Protein AF-A0A388NSZ5-F1 (afdb_monomer)

Mean predicted aligned error: 11.9 Å

Sequence (96 aa):
MPLGEYFRILRRRGWIIVLLAILTAASALVFSTVQNPVYRATVNVLVQPARTDFGLAQSAKLLLDSYVAFLDTDNSAAAIIQDLQLDMLPEACALM

Secondary structure (DSSP, 8-state):
--THHHHHHHHHHHHHHHHHHHHHHHHHHHHHHHS--------------SS--HHHHHHHHHHHHHHHHHHTSHHHHHHHHHHHT-SS-HHHHHT-

Foldseek 3Di:
DDPVVVVVVCVVCVVVVVVVVVVVVVVVVVVVVPDDDDDDDDDDDDDDDPDPDPVVVVVVVVVVVVVVVVCLDLVVQVVVCVVVVPPDHSVVVNVD

Structure (mmCIF, N/CA/C/O backbone):
data_AF-A0A388NSZ5-F1
#
_entry.id   AF-A0A388NSZ5-F1
#
loop_
_atom_site.group_PDB
_atom_site.id
_atom_site.type_symbol
_atom_site.label_atom_id
_atom_site.label_alt_id
_atom_site.label_comp_id
_atom_site.label_asym_id
_atom_site.label_entity_id
_atom_site.label_seq_id
_atom_site.pdbx_PDB_ins_code
_atom_site.Cartn_x
_atom_site.Cartn_y
_atom_site.Cartn_z
_atom_site.occupancy
_atom_site.B_iso_or_equiv
_atom_site.auth_seq_id
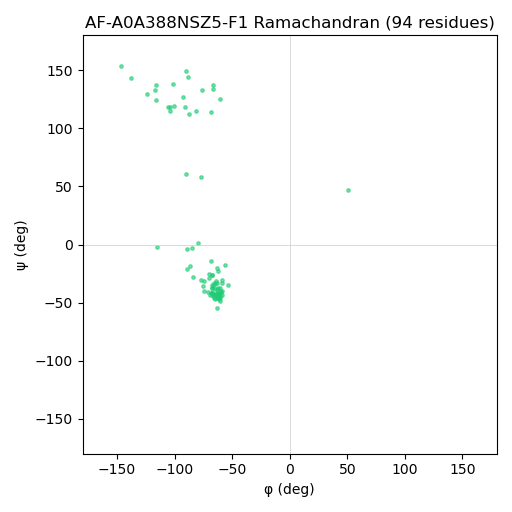_atom_site.auth_comp_id
_atom_site.auth_asym_id
_atom_site.auth_atom_id
_atom_site.pdbx_PDB_model_num
ATOM 1 N N . MET A 1 1 ? -5.870 6.491 56.617 1.00 56.03 1 MET A N 1
ATOM 2 C CA . MET A 1 1 ? -6.977 6.753 55.669 1.00 56.03 1 MET A CA 1
ATOM 3 C C . MET A 1 1 ? -7.425 5.411 55.103 1.00 56.03 1 MET A C 1
ATOM 5 O O . MET A 1 1 ? -6.602 4.754 54.475 1.00 56.03 1 MET A O 1
ATOM 9 N N . PRO A 1 2 ? -8.634 4.918 55.418 1.00 62.62 2 PRO A N 1
ATOM 10 C CA . PRO A 1 2 ? -9.001 3.539 55.127 1.00 62.62 2 PRO A CA 1
ATOM 11 C C . PRO A 1 2 ? -9.429 3.396 53.659 1.00 62.62 2 PRO A C 1
ATOM 13 O O . PRO A 1 2 ? -10.456 3.921 53.238 1.00 62.62 2 PRO A O 1
ATOM 16 N N . LEU A 1 3 ? -8.656 2.635 52.880 1.00 62.69 3 LEU A N 1
ATOM 17 C CA . LEU A 1 3 ? -8.939 2.278 51.478 1.00 62.69 3 LEU A CA 1
ATOM 18 C C . LEU A 1 3 ? -10.311 1.585 51.288 1.00 62.69 3 LEU A C 1
ATOM 20 O O . LEU A 1 3 ? -10.850 1.550 50.183 1.00 62.69 3 LEU A O 1
ATOM 24 N N . GLY A 1 4 ? -10.911 1.069 52.368 1.00 62.50 4 GLY A N 1
ATOM 25 C CA . GLY A 1 4 ? -12.210 0.393 52.357 1.00 62.50 4 GLY A CA 1
ATOM 26 C C . GLY A 1 4 ? -13.416 1.292 52.049 1.00 62.50 4 GLY A C 1
ATOM 27 O O . GLY A 1 4 ? -14.403 0.805 51.497 1.00 62.50 4 GLY A O 1
ATOM 28 N N . GLU A 1 5 ? -13.354 2.600 52.329 1.00 60.31 5 GLU A N 1
ATOM 29 C CA . GLU A 1 5 ? -14.471 3.508 52.006 1.00 60.31 5 GLU A CA 1
ATOM 30 C C . GLU A 1 5 ? -14.568 3.809 50.504 1.00 60.31 5 GLU A C 1
ATOM 32 O O . GLU A 1 5 ? -15.673 3.920 49.960 1.00 60.31 5 GLU A O 1
ATOM 37 N N . TYR A 1 6 ? -13.430 3.816 49.803 1.00 59.91 6 TYR A N 1
ATOM 38 C CA . TYR A 1 6 ? -13.379 3.950 48.346 1.00 59.91 6 TYR A CA 1
ATOM 39 C C . TYR A 1 6 ? -14.076 2.784 47.636 1.00 59.91 6 TYR A C 1
ATOM 41 O O . TYR A 1 6 ? -14.800 2.998 46.664 1.00 59.91 6 TYR A O 1
ATOM 49 N N . PHE A 1 7 ? -13.952 1.561 48.160 1.00 62.41 7 PHE A N 1
ATOM 50 C CA . PHE A 1 7 ? -14.600 0.370 47.598 1.00 62.41 7 PHE A CA 1
ATOM 51 C C . PHE A 1 7 ? -16.135 0.454 47.634 1.00 62.41 7 PHE A C 1
ATOM 53 O O . PHE A 1 7 ? -16.818 -0.029 46.727 1.00 62.41 7 PHE A O 1
ATOM 60 N N . ARG A 1 8 ? -16.704 1.105 48.658 1.00 61.31 8 ARG A N 1
ATOM 61 C CA . ARG A 1 8 ? -18.160 1.264 48.797 1.00 61.31 8 ARG A CA 1
ATOM 62 C C . ARG A 1 8 ? -18.719 2.315 47.837 1.00 61.31 8 ARG A C 1
ATOM 64 O O . ARG A 1 8 ? -19.802 2.121 47.284 1.00 61.31 8 ARG A O 1
ATOM 71 N N . ILE A 1 9 ? -17.961 3.383 47.585 1.00 60.34 9 ILE A N 1
ATOM 72 C CA . ILE A 1 9 ? -18.276 4.396 46.565 1.00 60.34 9 ILE A CA 1
ATOM 73 C C . ILE A 1 9 ? -18.143 3.802 45.159 1.00 60.34 9 ILE A C 1
ATOM 75 O O . ILE A 1 9 ? -19.036 3.991 44.329 1.00 60.34 9 ILE A O 1
ATOM 79 N N . LEU A 1 10 ? -17.103 2.997 44.924 1.00 62.62 10 LEU A N 1
ATOM 80 C CA . LEU A 1 10 ? -16.888 2.308 43.656 1.00 62.62 10 LEU A CA 1
ATOM 81 C C . LEU A 1 10 ? -17.988 1.281 43.363 1.00 62.62 10 LEU A C 1
ATOM 83 O O . LEU A 1 10 ? -18.403 1.151 42.224 1.00 62.62 10 LEU A O 1
ATOM 87 N N . ARG A 1 11 ? -18.551 0.601 44.366 1.00 61.97 11 ARG A N 1
ATOM 88 C CA . ARG A 1 11 ? -19.656 -0.350 44.148 1.00 61.97 11 ARG A CA 1
ATOM 89 C C . ARG A 1 11 ? -21.013 0.326 43.921 1.00 61.97 11 ARG A C 1
ATOM 91 O O . ARG A 1 11 ? -21.844 -0.216 43.202 1.00 61.97 11 ARG A O 1
ATOM 98 N N . ARG A 1 12 ? -21.247 1.509 44.506 1.00 65.44 12 ARG A N 1
ATOM 99 C CA . ARG A 1 12 ? -22.514 2.252 44.351 1.00 65.44 12 ARG A CA 1
ATOM 100 C C . ARG A 1 12 ? -22.564 3.101 43.075 1.00 65.44 12 ARG A C 1
ATOM 102 O O . ARG A 1 12 ? -23.651 3.330 42.559 1.00 65.44 12 ARG A O 1
ATOM 109 N N . ARG A 1 13 ? -21.409 3.557 42.566 1.00 71.69 13 ARG A N 1
ATOM 110 C CA . ARG A 1 13 ? -21.276 4.352 41.324 1.00 71.69 13 ARG A CA 1
ATOM 111 C C . ARG A 1 13 ? -20.497 3.659 40.199 1.00 71.69 13 ARG A C 1
ATOM 113 O O . ARG A 1 13 ? -20.419 4.208 39.107 1.00 71.69 13 ARG A O 1
ATOM 120 N N . GLY A 1 14 ? -19.966 2.455 40.412 1.00 72.88 14 GLY A N 1
ATOM 121 C CA . GLY A 1 14 ? -19.166 1.715 39.422 1.00 72.88 14 GLY A CA 1
ATOM 122 C C . GLY A 1 14 ? -19.931 1.339 38.159 1.00 72.88 14 GLY A C 1
ATOM 123 O O . GLY A 1 14 ? -19.328 1.162 37.107 1.00 72.88 14 GLY A O 1
ATOM 124 N N . TRP A 1 15 ? -21.262 1.330 38.226 1.00 80.50 15 TRP A N 1
ATOM 125 C CA . TRP A 1 15 ? -22.116 1.204 37.048 1.00 80.50 15 TRP A CA 1
ATOM 126 C C . TRP A 1 15 ? -21.882 2.320 36.019 1.00 80.50 15 TRP A C 1
ATOM 128 O O . TRP A 1 15 ? -21.979 2.060 34.829 1.00 80.50 15 TRP A O 1
ATOM 138 N N . ILE A 1 16 ? -21.495 3.529 36.446 1.00 84.31 16 ILE A N 1
ATOM 139 C CA . ILE A 1 16 ? -21.152 4.634 35.534 1.00 84.31 16 ILE A CA 1
ATOM 140 C C . ILE A 1 16 ? -19.866 4.314 34.763 1.00 84.31 16 ILE A C 1
ATOM 142 O O . ILE A 1 16 ? -19.781 4.608 33.578 1.00 84.31 16 ILE A O 1
ATOM 146 N N . ILE A 1 17 ? -18.890 3.668 35.409 1.00 82.44 17 ILE A N 1
ATOM 147 C CA . ILE A 1 17 ? -17.632 3.259 34.768 1.00 82.44 17 ILE A CA 1
ATOM 148 C C . ILE A 1 17 ? -17.910 2.180 33.721 1.00 82.44 17 ILE A C 1
ATOM 150 O O . ILE A 1 17 ? -17.409 2.265 32.606 1.00 82.44 17 ILE A O 1
ATOM 154 N N . VAL A 1 18 ? -18.752 1.199 34.057 1.00 85.81 18 VAL A N 1
ATOM 155 C CA . VAL A 1 18 ? -19.171 0.153 33.114 1.00 85.81 18 VAL A CA 1
ATOM 156 C C . VAL A 1 18 ? -19.950 0.756 31.945 1.00 85.81 18 VAL A C 1
ATOM 158 O O . VAL A 1 18 ? -19.673 0.428 30.797 1.00 85.81 18 VAL A O 1
ATOM 161 N N . LEU A 1 19 ? -20.876 1.680 32.210 1.00 89.94 19 LEU A N 1
ATOM 162 C CA . LEU A 1 19 ? -21.659 2.353 31.174 1.00 89.94 19 LEU A CA 1
ATOM 163 C C . LEU A 1 19 ? -20.762 3.181 30.246 1.00 89.94 19 LEU A C 1
ATOM 165 O O . LEU A 1 19 ? -20.907 3.104 29.032 1.00 89.94 19 LEU A O 1
ATOM 169 N N . LEU A 1 20 ? -19.785 3.902 30.797 1.00 90.38 20 LEU A N 1
ATOM 170 C CA . LEU A 1 20 ? -18.822 4.682 30.022 1.00 90.38 20 LEU A CA 1
ATOM 171 C C . LEU A 1 20 ? -17.879 3.787 29.204 1.00 90.38 20 LEU A C 1
ATOM 173 O O . LEU A 1 20 ? -17.581 4.101 28.051 1.00 90.38 20 LEU A O 1
ATOM 177 N N . ALA A 1 21 ? -17.469 2.641 29.755 1.00 89.12 21 ALA A N 1
ATOM 178 C CA . ALA A 1 21 ? -16.691 1.638 29.034 1.00 89.12 21 ALA A CA 1
ATOM 179 C C . ALA A 1 21 ? -17.484 1.051 27.856 1.00 89.12 21 ALA A C 1
ATOM 181 O O . ALA A 1 21 ? -16.959 0.974 26.747 1.00 89.12 21 ALA A O 1
ATOM 182 N N . ILE A 1 22 ? -18.760 0.712 28.064 1.00 93.31 22 ILE A N 1
ATOM 183 C CA .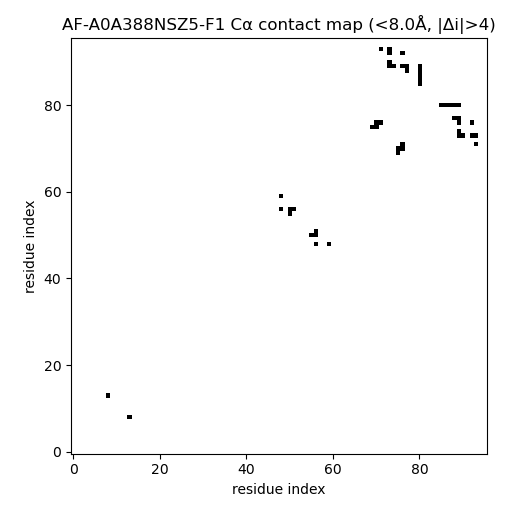 ILE A 1 22 ? -19.652 0.222 27.003 1.00 93.31 22 ILE A CA 1
ATOM 184 C C . ILE A 1 22 ? -19.866 1.299 25.937 1.00 93.31 22 ILE A C 1
ATOM 186 O O . ILE A 1 22 ? -19.775 0.999 24.752 1.00 93.31 22 ILE A O 1
ATOM 190 N N . LEU A 1 23 ? -20.101 2.552 26.335 1.00 93.25 23 LEU A N 1
ATOM 191 C CA . LEU A 1 23 ? -20.302 3.664 25.405 1.00 93.25 23 LEU A CA 1
ATOM 192 C C . LEU A 1 23 ? -19.063 3.901 24.529 1.00 93.25 23 LEU A C 1
ATOM 194 O O . LEU A 1 23 ? -19.175 4.092 23.319 1.00 93.25 23 LEU A O 1
ATOM 198 N N . THR A 1 24 ? -17.876 3.840 25.136 1.00 91.06 24 THR A N 1
ATOM 199 C CA . THR A 1 24 ? -16.597 3.962 24.426 1.00 91.06 24 THR A CA 1
ATOM 200 C C . THR A 1 24 ? -16.392 2.797 23.460 1.00 91.06 24 THR A C 1
ATOM 202 O O . THR A 1 24 ? -16.068 3.020 22.298 1.00 91.06 24 THR A O 1
ATOM 205 N N . ALA A 1 25 ? -16.633 1.561 23.907 1.00 90.12 25 ALA A N 1
ATOM 206 C CA . ALA A 1 25 ? -16.500 0.372 23.069 1.00 90.12 25 ALA A CA 1
ATOM 207 C C . ALA A 1 25 ? -17.488 0.383 21.891 1.00 90.12 25 ALA A C 1
ATOM 209 O O . ALA A 1 25 ? -17.098 0.111 20.758 1.00 90.12 25 ALA A O 1
ATOM 210 N N . ALA A 1 26 ? -18.745 0.759 22.135 1.00 90.88 26 ALA A N 1
ATOM 211 C CA . ALA A 1 26 ? -19.755 0.914 21.095 1.00 90.88 26 ALA A CA 1
ATOM 212 C C . ALA A 1 26 ? -19.350 1.992 20.081 1.00 90.88 26 ALA A C 1
ATOM 214 O O . ALA A 1 26 ? -19.431 1.761 18.879 1.00 90.88 26 ALA A O 1
ATOM 215 N N . SER A 1 27 ? -18.847 3.134 20.558 1.00 89.00 27 SER A N 1
ATOM 216 C CA . SER A 1 27 ? -18.356 4.203 19.683 1.00 89.00 27 SER A CA 1
ATOM 217 C C . SER A 1 27 ? -17.187 3.719 18.824 1.00 89.00 27 SER A C 1
ATOM 219 O O . SER A 1 27 ? -17.208 3.903 17.613 1.00 89.00 27 SER A O 1
ATOM 221 N N . ALA A 1 28 ? -16.205 3.034 19.415 1.00 87.25 28 ALA A N 1
ATOM 222 C CA . ALA A 1 28 ? -15.066 2.485 18.683 1.00 87.25 28 ALA A CA 1
ATOM 223 C C . ALA A 1 28 ? -15.490 1.470 17.608 1.00 87.25 28 ALA A C 1
ATOM 225 O O . ALA A 1 28 ? -14.976 1.513 16.493 1.00 87.25 28 ALA A O 1
ATOM 226 N N . LEU A 1 29 ? -16.456 0.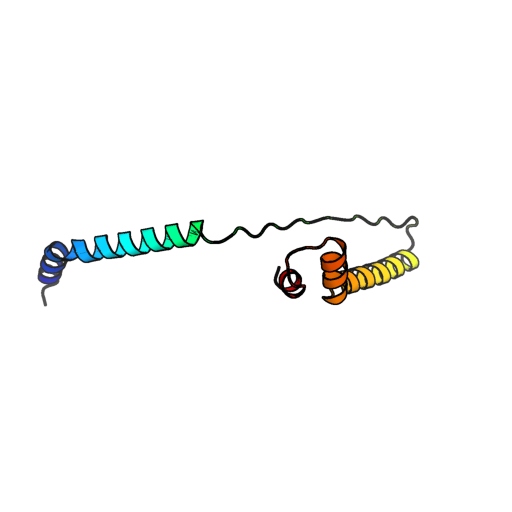595 17.909 1.00 85.62 29 LEU A N 1
ATOM 227 C CA . LEU A 1 29 ? -16.985 -0.371 16.942 1.00 85.62 29 LEU A CA 1
ATOM 228 C C . LEU A 1 29 ? -17.711 0.313 15.782 1.00 85.62 29 LEU A C 1
ATOM 230 O O . LEU A 1 29 ? -17.478 -0.047 14.633 1.00 85.62 29 LEU A O 1
ATOM 234 N N . VAL A 1 30 ? -18.539 1.322 16.066 1.00 87.12 30 VAL A N 1
ATOM 235 C CA . VAL A 1 30 ? -19.217 2.113 15.027 1.00 87.12 30 VAL A CA 1
ATOM 236 C C . VAL A 1 30 ? -18.197 2.835 14.145 1.00 87.12 30 VAL A C 1
ATOM 238 O O . VAL A 1 30 ? -18.302 2.805 12.925 1.00 87.12 30 VAL A O 1
ATOM 241 N N . PHE A 1 31 ? -17.164 3.437 14.734 1.00 81.12 31 PHE A N 1
ATOM 242 C CA . PHE A 1 31 ? -16.099 4.073 13.956 1.00 81.12 31 PHE A CA 1
ATOM 243 C C . PHE A 1 31 ? -15.279 3.067 13.138 1.00 81.12 31 PHE A C 1
ATOM 245 O O . PHE A 1 31 ? -14.846 3.394 12.0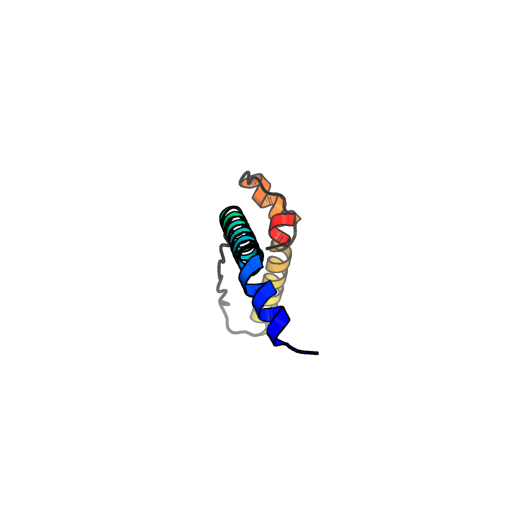36 1.00 81.12 31 PHE A O 1
ATOM 252 N N . SER A 1 32 ? -15.091 1.844 13.638 1.00 78.06 32 SER A N 1
ATOM 253 C CA . SER A 1 32 ? -14.358 0.793 12.927 1.00 78.06 32 SER A CA 1
ATOM 254 C C . SER A 1 32 ? -15.104 0.261 11.704 1.00 78.06 32 SER A C 1
ATOM 256 O O . SER A 1 32 ? -14.449 -0.209 10.779 1.00 78.06 32 SER A O 1
ATOM 258 N N . THR A 1 33 ? -16.439 0.292 11.688 1.00 75.06 33 THR A N 1
ATOM 259 C CA . THR A 1 33 ? -17.232 -0.181 10.540 1.00 75.06 33 THR A CA 1
ATOM 260 C C . THR A 1 33 ? -17.500 0.906 9.504 1.00 75.06 33 THR A C 1
ATOM 262 O O . THR A 1 33 ? -17.788 0.584 8.356 1.00 75.06 33 THR A O 1
ATOM 265 N N . VAL A 1 34 ? -17.400 2.181 9.892 1.00 74.88 34 VAL A N 1
ATOM 266 C CA . VAL A 1 34 ? -17.607 3.336 9.000 1.00 74.88 34 VAL A CA 1
ATOM 267 C C . VAL A 1 34 ? -16.327 3.729 8.248 1.00 74.88 34 VAL A C 1
ATOM 269 O O . VAL A 1 34 ? -16.406 4.407 7.228 1.00 74.88 34 VAL A O 1
ATOM 272 N N . GLN A 1 35 ? -15.142 3.301 8.700 1.00 72.44 35 GLN A N 1
ATOM 273 C CA . GLN A 1 35 ? -13.909 3.519 7.939 1.00 72.44 35 GLN A CA 1
ATOM 274 C C . GLN A 1 35 ? -13.919 2.688 6.649 1.00 72.44 35 GLN A C 1
ATOM 276 O O . GLN A 1 35 ? -13.880 1.459 6.693 1.00 72.44 35 GLN A O 1
ATOM 281 N N . ASN A 1 36 ? -13.949 3.366 5.499 1.00 71.06 36 ASN A N 1
ATOM 282 C CA . ASN A 1 36 ? -13.857 2.713 4.196 1.00 71.06 36 ASN A CA 1
ATOM 283 C C . ASN A 1 36 ? -12.522 1.951 4.086 1.00 71.06 36 ASN A C 1
ATOM 285 O O . ASN A 1 36 ? -11.465 2.561 4.275 1.00 71.06 36 ASN A O 1
ATOM 289 N N . PRO A 1 37 ? -12.535 0.642 3.769 1.00 74.12 37 PRO A N 1
ATOM 290 C CA . PRO A 1 37 ? -11.305 -0.116 3.595 1.00 74.12 37 PRO A CA 1
ATOM 291 C C . PRO A 1 37 ? -10.534 0.388 2.372 1.00 74.12 37 PRO A C 1
ATOM 293 O O . PRO A 1 37 ? -11.094 0.577 1.292 1.00 74.12 37 PRO A O 1
ATOM 296 N N . VAL A 1 38 ? -9.228 0.578 2.548 1.00 78.88 38 VAL A N 1
ATOM 297 C CA . VAL A 1 38 ? -8.314 0.970 1.475 1.00 78.88 38 VAL A CA 1
ATOM 298 C C . VAL A 1 38 ? -7.813 -0.292 0.774 1.00 78.88 38 VAL A C 1
ATOM 300 O O . VAL A 1 38 ? -7.089 -1.092 1.368 1.00 78.88 38 VAL A O 1
ATOM 303 N N . TYR A 1 39 ? -8.203 -0.487 -0.486 1.00 74.12 39 TYR A N 1
ATOM 304 C CA . TYR A 1 39 ? -7.757 -1.622 -1.297 1.00 74.12 39 TYR A CA 1
ATOM 305 C C . TYR A 1 39 ? -6.519 -1.243 -2.113 1.00 74.12 39 TYR A C 1
ATOM 307 O O . TYR A 1 39 ? -6.545 -0.268 -2.858 1.00 74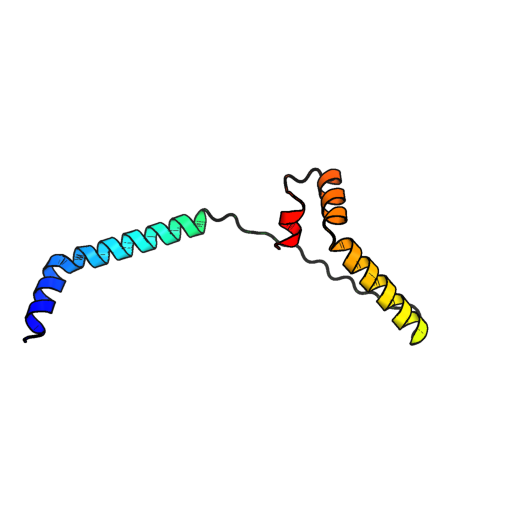.12 39 TYR A O 1
ATOM 315 N N . ARG A 1 40 ? -5.447 -2.039 -2.001 1.00 79.56 40 ARG A N 1
ATOM 316 C CA . ARG A 1 40 ? -4.215 -1.881 -2.787 1.00 79.56 40 ARG A CA 1
ATOM 317 C C . ARG A 1 40 ? -3.983 -3.101 -3.672 1.00 79.56 40 ARG A C 1
ATOM 319 O O . ARG A 1 40 ? -4.031 -4.230 -3.188 1.00 79.56 40 ARG A O 1
ATOM 326 N N . ALA A 1 41 ? -3.673 -2.861 -4.943 1.00 80.50 41 ALA A N 1
ATOM 327 C CA . ALA A 1 41 ? -3.159 -3.871 -5.860 1.00 80.50 41 ALA A CA 1
ATOM 328 C C . ALA A 1 41 ? -1.637 -3.718 -6.007 1.00 80.50 41 ALA A C 1
ATOM 330 O O . ALA A 1 41 ? -1.139 -2.602 -6.134 1.00 80.50 41 ALA A O 1
ATOM 331 N N . THR A 1 42 ? -0.906 -4.834 -6.016 1.00 83.75 42 THR A N 1
ATOM 332 C CA . THR A 1 42 ? 0.550 -4.853 -6.219 1.00 83.75 42 THR A CA 1
ATOM 333 C C . THR A 1 42 ? 0.884 -5.765 -7.392 1.00 83.75 42 THR A C 1
ATOM 335 O O . THR A 1 42 ? 0.448 -6.916 -7.427 1.00 83.75 42 THR A O 1
ATOM 338 N N . VAL A 1 43 ? 1.680 -5.264 -8.337 1.00 86.25 43 VAL A N 1
ATOM 339 C CA . VAL A 1 43 ? 2.166 -6.026 -9.493 1.00 86.25 43 VAL A CA 1
ATOM 340 C C . VAL A 1 43 ? 3.685 -6.129 -9.408 1.00 86.25 43 VAL A C 1
ATOM 342 O O . VAL A 1 43 ? 4.373 -5.116 -9.344 1.00 86.25 43 VAL A O 1
ATOM 345 N N . ASN A 1 44 ? 4.208 -7.355 -9.430 1.00 87.94 44 ASN A N 1
ATOM 346 C CA . ASN A 1 44 ? 5.647 -7.612 -9.450 1.00 87.94 44 ASN A CA 1
ATOM 347 C C . ASN A 1 44 ? 6.085 -7.953 -10.878 1.00 87.94 44 ASN A C 1
ATOM 349 O O . ASN A 1 44 ? 5.631 -8.950 -11.441 1.00 87.94 44 ASN A O 1
ATOM 353 N N . VAL A 1 45 ? 6.981 -7.147 -11.452 1.00 86.00 45 VAL A N 1
ATOM 354 C CA . VAL A 1 45 ? 7.523 -7.356 -12.802 1.00 86.00 45 VAL A CA 1
ATOM 355 C C . VAL A 1 45 ? 8.958 -7.860 -12.699 1.00 86.00 45 VAL A C 1
ATOM 357 O O . VAL A 1 45 ? 9.831 -7.170 -12.177 1.00 86.00 45 VAL A O 1
ATOM 360 N N . LEU A 1 46 ? 9.213 -9.068 -13.207 1.00 83.88 46 LEU A N 1
ATOM 361 C CA . LEU A 1 46 ? 10.564 -9.616 -13.305 1.00 83.88 46 LEU A CA 1
ATOM 362 C C . LEU A 1 46 ? 11.165 -9.255 -14.665 1.00 83.88 46 LEU A C 1
ATOM 364 O O . LEU A 1 46 ? 10.664 -9.692 -15.700 1.00 83.88 46 LEU A O 1
ATOM 368 N N . VAL A 1 47 ? 12.265 -8.503 -14.659 1.00 80.81 47 VAL A N 1
ATOM 369 C CA . VAL A 1 47 ? 13.018 -8.191 -15.878 1.00 80.81 47 VAL A CA 1
ATOM 370 C C . VAL A 1 47 ? 14.282 -9.040 -15.918 1.00 80.81 47 VAL A C 1
ATOM 372 O O . VAL A 1 47 ? 15.166 -8.889 -15.077 1.00 80.81 47 VAL A O 1
ATOM 375 N N . GLN A 1 48 ? 14.370 -9.936 -16.903 1.00 78.88 48 GLN A N 1
ATOM 376 C CA . GLN A 1 48 ? 15.554 -10.761 -17.124 1.00 78.88 48 GLN A CA 1
ATOM 377 C C . GLN A 1 48 ? 16.343 -10.231 -18.330 1.00 78.88 48 GLN A C 1
ATOM 379 O O . GLN A 1 48 ? 15.811 -10.212 -19.443 1.00 78.88 48 GLN A O 1
ATOM 384 N N . PRO A 1 49 ? 17.602 -9.793 -18.149 1.00 75.50 49 PRO A N 1
ATOM 385 C CA . PRO A 1 49 ? 18.426 -9.357 -19.266 1.00 75.50 49 PRO A CA 1
ATOM 386 C C . PRO A 1 49 ? 18.748 -10.543 -20.186 1.00 75.50 49 PRO A C 1
ATOM 388 O O . PRO A 1 49 ? 19.082 -11.633 -19.727 1.00 75.50 49 PRO A O 1
ATOM 391 N N . ALA A 1 50 ? 18.675 -10.317 -21.501 1.00 73.69 50 ALA A N 1
ATOM 392 C CA . ALA A 1 50 ? 18.904 -11.349 -22.518 1.00 73.69 50 ALA A CA 1
ATOM 393 C C . ALA A 1 50 ? 20.367 -11.831 -22.596 1.00 73.69 50 ALA A C 1
ATOM 395 O O . ALA A 1 50 ? 20.654 -12.846 -23.231 1.00 73.69 50 ALA A O 1
ATOM 396 N N . ARG A 1 51 ? 21.302 -11.098 -21.981 1.00 71.62 51 ARG A N 1
ATOM 397 C CA . ARG A 1 51 ? 22.725 -11.440 -21.901 1.00 71.62 51 ARG A CA 1
ATOM 398 C C . ARG A 1 51 ? 23.261 -11.153 -20.503 1.00 71.62 51 ARG A C 1
ATOM 400 O O . ARG A 1 51 ? 22.871 -10.183 -19.860 1.00 71.62 51 ARG A O 1
ATOM 407 N N . THR A 1 52 ? 24.161 -12.015 -20.042 1.00 68.44 52 THR A N 1
ATOM 408 C CA . THR A 1 52 ? 24.831 -11.922 -18.740 1.00 68.44 52 THR A CA 1
ATOM 409 C C . THR A 1 52 ? 26.118 -11.111 -18.854 1.00 68.44 52 THR A C 1
ATOM 411 O O . THR A 1 52 ? 27.210 -11.627 -18.623 1.00 68.44 52 THR A O 1
ATOM 414 N N . ASP A 1 53 ? 26.011 -9.851 -19.256 1.00 78.31 53 ASP A N 1
ATOM 415 C CA . ASP A 1 53 ? 27.121 -8.908 -19.204 1.00 78.31 53 ASP A CA 1
ATOM 416 C C . ASP A 1 53 ? 26.796 -7.769 -18.232 1.00 78.31 53 ASP A C 1
ATOM 418 O O . ASP A 1 53 ? 25.672 -7.272 -18.152 1.00 78.31 53 ASP A O 1
ATOM 422 N N . PHE A 1 54 ? 27.789 -7.396 -17.424 1.00 79.12 54 PHE A N 1
ATOM 423 C CA . PHE A 1 54 ? 27.584 -6.464 -16.317 1.00 79.12 54 PHE A CA 1
ATOM 424 C C . PHE A 1 54 ? 27.233 -5.054 -16.811 1.00 79.12 54 PHE A C 1
ATOM 426 O O . PHE A 1 54 ? 26.415 -4.380 -16.196 1.00 79.12 54 PHE A O 1
ATOM 433 N N . GLY A 1 55 ? 27.808 -4.620 -17.937 1.00 82.38 55 GLY A N 1
ATOM 434 C CA . GLY A 1 55 ? 27.564 -3.294 -18.507 1.00 82.38 55 GLY A CA 1
ATOM 435 C C . GLY A 1 55 ? 26.112 -3.096 -18.936 1.00 82.38 55 GLY A C 1
ATOM 436 O O . GLY A 1 55 ? 25.459 -2.171 -18.455 1.00 82.38 55 GLY A O 1
ATOM 437 N N . LEU A 1 56 ? 25.575 -3.988 -19.779 1.00 80.88 56 LEU A N 1
ATOM 438 C CA . LEU A 1 56 ? 24.187 -3.880 -20.233 1.00 80.88 56 LEU A CA 1
ATOM 439 C C . LEU A 1 56 ? 23.192 -4.111 -19.093 1.00 80.88 56 LEU A C 1
ATOM 441 O O . LEU A 1 56 ? 22.171 -3.426 -19.044 1.00 80.88 56 LEU A O 1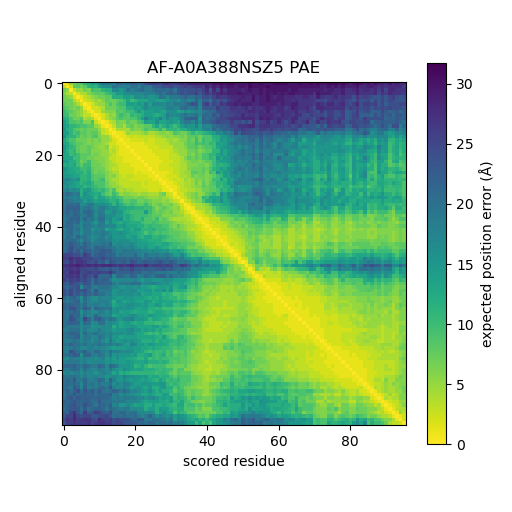
ATOM 445 N N . ALA A 1 57 ? 23.492 -5.002 -18.142 1.00 83.75 57 ALA A N 1
ATOM 446 C CA . ALA A 1 57 ? 22.644 -5.199 -16.967 1.00 83.75 57 ALA A CA 1
ATOM 447 C C . ALA A 1 57 ? 22.565 -3.940 -16.081 1.00 83.75 57 ALA A C 1
ATOM 449 O O . ALA A 1 57 ? 21.478 -3.578 -15.629 1.00 83.75 57 ALA A O 1
ATOM 450 N N . GLN A 1 58 ? 23.685 -3.237 -15.863 1.00 83.94 58 GLN A N 1
ATOM 451 C CA . GLN A 1 58 ? 23.693 -1.977 -15.107 1.00 83.94 58 GLN A CA 1
ATOM 452 C C . GLN A 1 58 ? 22.950 -0.860 -15.845 1.00 83.94 58 GLN A C 1
ATOM 454 O O . GLN A 1 58 ? 22.153 -0.151 -15.233 1.00 83.94 58 GLN A O 1
ATOM 459 N N . SER A 1 59 ? 23.145 -0.722 -17.159 1.00 85.69 59 SER A N 1
ATOM 460 C CA . SER A 1 59 ? 22.401 0.260 -17.956 1.00 85.69 59 SER A CA 1
ATOM 461 C C . SER A 1 59 ? 20.897 -0.022 -17.965 1.00 85.69 59 SER A C 1
ATOM 463 O O . SER A 1 59 ? 20.105 0.904 -17.807 1.00 85.69 59 SER A O 1
ATOM 465 N N . ALA A 1 60 ? 20.492 -1.290 -18.089 1.00 85.31 60 ALA A N 1
ATOM 466 C CA . ALA A 1 60 ? 19.088 -1.684 -18.011 1.00 85.31 60 ALA A CA 1
ATOM 467 C C . ALA A 1 60 ? 18.487 -1.351 -16.640 1.00 85.31 60 ALA A C 1
ATOM 469 O O . ALA A 1 60 ? 17.386 -0.813 -16.579 1.00 85.31 60 ALA A O 1
ATOM 470 N N . LYS A 1 61 ? 19.224 -1.599 -15.549 1.00 86.94 61 LYS A N 1
ATOM 471 C CA . LYS A 1 61 ? 18.789 -1.223 -14.201 1.00 86.94 61 LYS A CA 1
ATOM 472 C C . LYS A 1 61 ? 18.583 0.288 -14.069 1.00 86.94 61 LYS A C 1
ATOM 474 O O . LYS A 1 61 ? 17.527 0.699 -13.615 1.00 86.94 61 LYS A O 1
ATOM 479 N N . LEU A 1 62 ? 19.544 1.104 -14.509 1.00 89.38 62 LEU A N 1
ATOM 480 C CA . LEU A 1 62 ? 19.427 2.568 -14.449 1.00 89.38 62 LEU A CA 1
ATOM 481 C C . LEU A 1 62 ? 18.207 3.086 -15.223 1.00 89.38 62 LEU A C 1
ATOM 483 O O . LEU A 1 62 ? 17.513 3.988 -14.758 1.00 89.38 62 LEU A O 1
ATOM 487 N N . LEU A 1 63 ? 17.929 2.504 -16.392 1.00 89.50 63 LEU A N 1
ATOM 488 C CA . LEU A 1 63 ? 16.738 2.845 -17.167 1.00 89.50 63 LEU A CA 1
ATOM 489 C C . LEU A 1 63 ? 15.456 2.433 -16.439 1.00 89.50 63 LEU A C 1
ATOM 491 O O . LEU A 1 63 ? 14.531 3.235 -16.356 1.00 89.50 63 LEU A O 1
ATOM 495 N N . LEU A 1 64 ? 15.399 1.214 -15.894 1.00 89.56 64 LEU A N 1
ATOM 496 C CA . LEU A 1 64 ? 14.244 0.740 -15.128 1.00 89.56 64 LEU A CA 1
ATOM 497 C C . LEU A 1 64 ? 13.993 1.604 -13.890 1.00 89.56 64 LEU A C 1
ATOM 499 O O . LEU A 1 64 ? 12.855 1.999 -13.668 1.00 89.56 64 LEU A O 1
ATOM 503 N N . ASP A 1 65 ? 15.038 1.957 -13.142 1.00 90.00 65 ASP A N 1
ATOM 504 C CA . ASP A 1 65 ? 14.935 2.834 -11.971 1.00 90.00 65 ASP A CA 1
ATOM 505 C C . ASP A 1 65 ? 14.371 4.210 -12.372 1.00 90.00 65 ASP A C 1
ATOM 507 O O . ASP A 1 65 ? 13.490 4.744 -11.698 1.00 90.00 65 ASP A O 1
ATOM 511 N N . SER A 1 66 ? 14.797 4.759 -13.517 1.00 91.38 66 SER A N 1
ATOM 512 C CA . SER A 1 66 ? 14.228 6.001 -14.057 1.00 91.38 66 SER A CA 1
ATOM 513 C C . SER A 1 66 ? 12.757 5.859 -14.461 1.00 91.38 66 SER A C 1
ATOM 515 O O . SER A 1 66 ? 11.990 6.802 -14.275 1.00 91.38 66 SER A O 1
ATOM 517 N N . TYR A 1 67 ? 12.352 4.719 -15.026 1.00 87.19 67 TYR A N 1
ATOM 518 C CA . TYR A 1 67 ? 10.949 4.457 -15.362 1.00 87.19 67 TYR A CA 1
ATOM 519 C C . TYR A 1 67 ? 10.086 4.326 -14.110 1.00 87.19 67 TYR A C 1
ATOM 521 O O . TYR A 1 67 ? 8.990 4.877 -14.075 1.00 87.19 67 TYR A O 1
ATOM 529 N N . VAL A 1 68 ? 10.583 3.644 -13.076 1.00 88.62 68 VAL A N 1
ATOM 530 C CA . VAL A 1 68 ? 9.895 3.541 -11.784 1.00 88.62 68 VAL A CA 1
ATOM 531 C C . VAL A 1 68 ? 9.710 4.931 -11.176 1.00 88.62 68 VAL A C 1
ATOM 533 O O . VAL A 1 68 ? 8.596 5.271 -10.798 1.00 88.62 68 VAL A O 1
ATOM 536 N N . ALA A 1 69 ? 10.750 5.769 -11.175 1.00 88.44 69 ALA A N 1
ATOM 537 C CA . ALA A 1 69 ? 10.651 7.143 -10.679 1.00 88.44 69 ALA A CA 1
ATOM 538 C C . ALA A 1 69 ? 9.633 7.991 -11.465 1.00 88.44 69 ALA A C 1
ATOM 540 O O . ALA A 1 69 ? 8.907 8.797 -10.887 1.00 88.44 69 ALA A O 1
ATOM 541 N N . PHE A 1 70 ? 9.546 7.796 -12.784 1.00 88.69 70 PHE A N 1
ATOM 542 C CA . PHE A 1 70 ?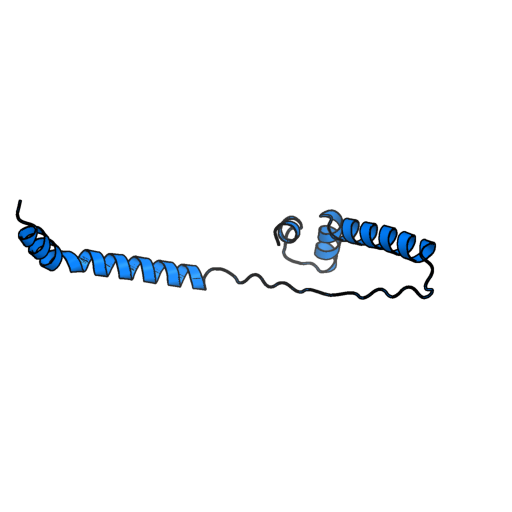 8.535 8.461 -13.604 1.00 88.69 70 PHE A CA 1
ATOM 543 C C . PHE A 1 70 ? 7.114 7.982 -13.270 1.00 88.69 70 PHE A C 1
ATOM 545 O O . PHE A 1 70 ? 6.201 8.802 -13.173 1.00 88.69 70 PHE A O 1
ATOM 552 N N . LEU A 1 71 ? 6.914 6.675 -13.071 1.00 86.88 71 LEU A N 1
ATOM 553 C CA . LEU A 1 71 ? 5.615 6.109 -12.687 1.00 86.88 71 LEU A CA 1
ATOM 554 C C . LEU A 1 71 ? 5.151 6.585 -11.303 1.00 86.88 71 LEU A C 1
ATOM 556 O O . LEU A 1 71 ? 3.952 6.742 -11.104 1.00 86.88 71 LEU A O 1
ATOM 560 N N . ASP A 1 72 ? 6.086 6.858 -10.392 1.00 87.31 72 ASP A N 1
ATOM 561 C CA . ASP A 1 72 ? 5.824 7.323 -9.021 1.00 87.31 72 ASP A CA 1
ATOM 562 C C . ASP A 1 72 ? 5.513 8.833 -8.923 1.00 87.31 72 ASP A C 1
ATOM 564 O O . ASP A 1 72 ? 5.322 9.382 -7.844 1.00 87.31 72 ASP A O 1
ATOM 568 N N . THR A 1 73 ? 5.480 9.549 -10.052 1.00 87.06 73 THR A N 1
ATOM 569 C CA . THR A 1 73 ? 5.202 10.993 -10.080 1.00 87.06 73 THR A CA 1
ATOM 570 C C . THR A 1 73 ? 3.698 11.279 -10.179 1.00 87.06 73 THR A C 1
ATOM 572 O O . THR A 1 73 ? 2.987 10.633 -10.951 1.00 87.06 73 THR A O 1
ATOM 575 N N . ASP A 1 74 ? 3.226 12.347 -9.524 1.00 86.19 74 ASP A N 1
ATOM 576 C CA . ASP A 1 74 ? 1.819 12.793 -9.563 1.00 86.19 74 ASP A CA 1
ATOM 577 C C . ASP A 1 74 ? 1.274 13.003 -10.985 1.00 86.19 74 ASP A C 1
ATOM 579 O O . ASP A 1 74 ? 0.111 12.721 -11.264 1.00 86.19 74 ASP A O 1
ATOM 583 N N . ASN A 1 75 ? 2.116 13.463 -11.914 1.00 88.06 75 ASN A N 1
ATOM 584 C CA . ASN A 1 75 ? 1.736 13.664 -13.315 1.00 88.06 75 ASN A CA 1
ATOM 585 C C . ASN A 1 75 ? 1.339 12.349 -14.005 1.00 88.06 75 ASN A C 1
ATOM 587 O O . ASN A 1 75 ? 0.399 12.326 -14.798 1.00 88.06 75 ASN A O 1
ATOM 591 N N . SER A 1 76 ? 2.043 11.257 -13.697 1.00 86.25 76 SER A N 1
ATOM 592 C CA . SER A 1 76 ? 1.751 9.927 -14.238 1.00 86.25 76 SER A CA 1
ATOM 593 C C . SER A 1 76 ? 0.454 9.377 -13.648 1.00 86.25 76 SER A C 1
ATOM 595 O O . SER A 1 76 ? -0.377 8.846 -14.386 1.00 86.25 76 SER A O 1
ATOM 597 N N . ALA A 1 77 ? 0.232 9.580 -12.345 1.00 86.44 77 ALA A N 1
ATOM 598 C CA . ALA A 1 77 ? -1.027 9.233 -11.689 1.00 86.44 77 ALA A CA 1
ATOM 599 C C . ALA A 1 77 ? -2.209 10.028 -12.270 1.00 86.44 77 ALA A C 1
ATOM 601 O O . ALA A 1 77 ? -3.229 9.440 -12.621 1.00 86.44 77 ALA A O 1
ATOM 602 N N . ALA A 1 78 ? -2.059 11.344 -12.453 1.00 86.38 78 ALA A N 1
ATOM 603 C CA . ALA A 1 78 ? -3.093 12.210 -13.017 1.00 86.38 78 ALA A CA 1
ATOM 604 C C . ALA A 1 78 ? -3.493 11.799 -14.443 1.00 86.38 78 ALA A C 1
ATOM 606 O O . ALA A 1 78 ? -4.680 11.793 -14.768 1.00 86.38 78 ALA A O 1
ATOM 607 N N . ALA A 1 79 ? -2.523 11.409 -15.277 1.00 89.31 79 ALA A N 1
ATOM 608 C CA . ALA A 1 79 ? -2.789 10.932 -16.631 1.00 89.31 79 ALA A CA 1
ATOM 609 C C . ALA A 1 79 ? -3.636 9.646 -16.636 1.00 89.31 79 ALA A C 1
ATOM 611 O O . ALA A 1 79 ? -4.618 9.565 -17.370 1.00 89.31 79 ALA A O 1
ATOM 612 N N . ILE A 1 80 ? -3.299 8.668 -15.785 1.00 88.88 80 ILE A N 1
ATOM 613 C CA . ILE A 1 80 ? -4.059 7.411 -15.663 1.00 88.88 80 ILE A CA 1
ATOM 614 C C . ILE A 1 80 ? -5.451 7.664 -15.070 1.00 88.88 80 ILE A C 1
ATOM 616 O O . ILE A 1 80 ? -6.428 7.100 -15.553 1.00 88.88 80 ILE A O 1
ATOM 620 N N . ILE A 1 81 ? -5.559 8.520 -14.049 1.00 89.25 81 ILE A N 1
ATOM 621 C CA . ILE A 1 81 ? -6.839 8.901 -13.432 1.00 89.25 81 ILE A CA 1
ATOM 622 C C . ILE A 1 81 ? -7.772 9.521 -14.473 1.00 89.25 81 ILE A C 1
ATOM 624 O O . ILE A 1 81 ? -8.952 9.178 -14.518 1.00 89.25 81 ILE A O 1
ATOM 628 N N . GLN A 1 82 ? -7.242 10.403 -15.323 1.00 90.56 82 GLN A N 1
ATOM 629 C CA . GLN A 1 82 ? -8.014 11.039 -16.383 1.00 90.56 82 GLN A CA 1
ATOM 630 C C . GLN A 1 82 ? -8.446 10.036 -17.463 1.00 90.56 82 GLN A C 1
ATOM 632 O O . GLN A 1 82 ? -9.591 10.096 -17.909 1.00 90.56 82 GLN A O 1
ATOM 637 N N . ASP A 1 83 ? -7.561 9.118 -17.858 1.00 93.25 83 ASP A N 1
ATOM 638 C CA . ASP A 1 83 ? -7.835 8.108 -18.888 1.00 93.25 83 ASP A CA 1
ATOM 639 C C . ASP A 1 83 ? -8.862 7.059 -18.422 1.00 93.25 83 ASP A C 1
ATOM 641 O O . ASP A 1 83 ? -9.806 6.742 -19.144 1.00 93.25 83 ASP A O 1
ATOM 645 N N . LEU A 1 84 ? -8.743 6.575 -17.180 1.00 89.62 84 LEU A N 1
ATOM 646 C CA . LEU A 1 84 ? -9.682 5.616 -16.579 1.00 89.62 84 LEU A CA 1
ATOM 647 C C . LEU A 1 84 ? -10.918 6.274 -15.942 1.00 89.62 84 LEU A C 1
ATOM 649 O O . LEU A 1 84 ? -11.792 5.557 -15.454 1.00 89.62 84 LEU A O 1
ATOM 653 N N . GLN A 1 85 ? -10.994 7.609 -15.936 1.00 88.25 85 GLN A N 1
ATOM 654 C CA . GLN A 1 85 ? -12.046 8.395 -15.280 1.00 88.25 85 GLN A CA 1
ATOM 655 C C . GLN A 1 85 ? -12.277 7.977 -13.817 1.00 88.25 85 GLN A C 1
ATOM 657 O O . GLN A 1 85 ? -13.407 7.760 -13.382 1.00 88.25 85 GLN A O 1
ATOM 662 N N . 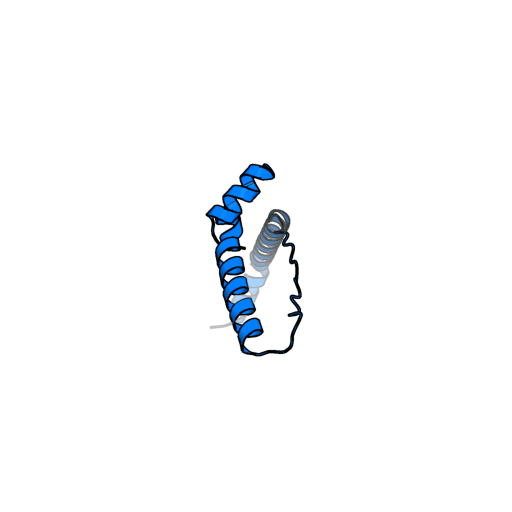LEU A 1 86 ? -11.188 7.826 -13.061 1.00 85.25 86 LEU A N 1
ATOM 663 C CA . LEU A 1 86 ? -11.246 7.448 -11.651 1.00 85.25 86 LEU A CA 1
ATOM 664 C C . LEU A 1 86 ? -11.668 8.651 -10.792 1.00 85.25 86 LEU A C 1
ATOM 666 O O . LEU A 1 86 ? -11.092 9.73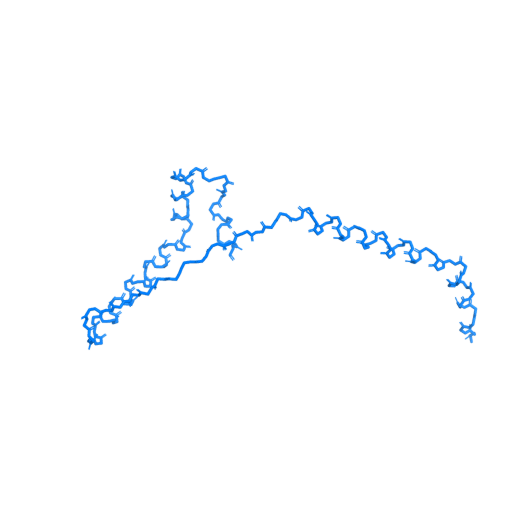1 -10.907 1.00 85.25 86 LEU A O 1
ATOM 670 N N . ASP A 1 87 ? -12.624 8.453 -9.880 1.00 83.81 87 ASP A N 1
ATOM 671 C CA . ASP A 1 87 ? -13.078 9.471 -8.916 1.00 83.81 87 ASP A CA 1
ATOM 672 C C . ASP A 1 87 ? -12.076 9.639 -7.754 1.00 83.81 87 ASP A C 1
ATOM 674 O O . ASP A 1 87 ? -12.392 9.430 -6.581 1.00 83.81 87 ASP A O 1
ATOM 678 N N . MET A 1 88 ? -10.826 9.975 -8.073 1.00 81.31 88 MET A N 1
ATOM 679 C CA . MET A 1 88 ? -9.770 10.206 -7.087 1.00 81.31 88 MET A CA 1
ATOM 680 C C . MET A 1 88 ? -8.793 11.290 -7.539 1.00 81.31 88 MET A C 1
ATOM 682 O O . MET A 1 88 ? -8.613 11.530 -8.729 1.00 81.31 88 MET A O 1
ATOM 686 N N . LEU A 1 89 ? -8.157 11.950 -6.573 1.00 80.50 89 LEU A N 1
ATOM 687 C CA . LEU A 1 89 ? -7.114 12.943 -6.826 1.00 80.50 89 LEU A CA 1
ATOM 688 C C . LEU A 1 89 ? -5.734 12.262 -6.853 1.00 80.50 89 LEU A C 1
ATOM 690 O O . LEU A 1 89 ? -5.542 11.272 -6.140 1.00 80.50 89 LEU A O 1
ATOM 694 N N . PRO A 1 90 ? -4.766 12.769 -7.636 1.00 76.38 90 PRO A N 1
ATOM 695 C CA . PRO A 1 90 ? -3.432 12.174 -7.730 1.00 76.38 90 PRO A CA 1
ATOM 696 C C . PRO A 1 90 ? -2.708 12.118 -6.375 1.00 76.38 90 PRO A C 1
ATOM 698 O O . PRO A 1 90 ? -2.054 11.116 -6.093 1.00 76.38 90 PRO A O 1
ATOM 701 N N . GLU A 1 91 ? -2.914 13.086 -5.470 1.00 76.00 91 GLU A N 1
ATOM 702 C CA . GLU A 1 91 ? -2.331 13.027 -4.120 1.00 76.00 91 GLU A CA 1
ATOM 703 C C . GLU A 1 91 ? -2.818 11.833 -3.277 1.00 76.00 91 GLU A C 1
ATOM 705 O O . GLU A 1 91 ? -2.131 11.402 -2.349 1.00 76.00 91 GLU A O 1
ATOM 710 N N . ALA A 1 92 ? -3.985 11.263 -3.599 1.00 72.00 92 ALA A N 1
ATOM 711 C CA . ALA A 1 92 ? -4.489 10.076 -2.917 1.00 72.00 92 ALA A CA 1
ATOM 712 C C . ALA A 1 92 ? -3.669 8.821 -3.265 1.00 72.00 92 ALA A C 1
ATOM 714 O O . ALA A 1 92 ? -3.616 7.896 -2.456 1.00 72.00 92 ALA A O 1
ATOM 715 N N . CYS A 1 93 ? -3.006 8.793 -4.429 1.00 68.94 93 CYS A N 1
ATOM 716 C CA . CYS A 1 93 ? -2.046 7.746 -4.782 1.00 68.94 93 CYS A CA 1
ATOM 717 C C . CYS A 1 93 ? -0.722 7.911 -4.025 1.00 68.94 93 CYS A C 1
ATOM 719 O O . CYS A 1 93 ? -0.186 6.917 -3.550 1.00 68.94 93 CYS A O 1
ATOM 721 N N . ALA A 1 94 ? -0.225 9.142 -3.862 1.00 66.00 94 ALA A N 1
ATOM 722 C CA . ALA A 1 94 ? 1.057 9.414 -3.199 1.00 66.00 94 ALA A CA 1
ATOM 723 C C . ALA A 1 94 ? 1.057 9.089 -1.690 1.00 66.00 94 ALA A C 1
ATOM 725 O O . ALA A 1 94 ? 2.102 8.812 -1.105 1.00 66.00 94 ALA A O 1
ATOM 726 N N . LEU A 1 95 ? -0.116 9.129 -1.047 1.00 58.22 95 LEU A N 1
ATOM 727 C CA . LEU A 1 95 ? -0.289 8.816 0.378 1.00 58.22 95 LEU A CA 1
ATOM 728 C C . LEU A 1 95 ? -0.568 7.329 0.666 1.00 58.22 95 LEU A C 1
ATOM 730 O O . LEU A 1 95 ? -0.663 6.961 1.841 1.00 58.22 95 LEU A O 1
ATOM 734 N N . MET A 1 96 ? -0.712 6.488 -0.368 1.00 57.72 96 MET A N 1
ATOM 735 C CA . MET A 1 96 ? -0.792 5.030 -0.221 1.00 57.72 96 MET A CA 1
ATOM 736 C C . MET A 1 96 ? 0.601 4.411 -0.215 1.00 57.72 96 MET A C 1
ATOM 738 O O . MET A 1 96 ? 1.001 3.941 0.871 1.00 57.72 96 MET A O 1
#

Solvent-accessible surface area (backbone atoms only — not comparable to full-atom values): 6042 Å² total; per-residue (Å²): 134,72,72,68,62,57,55,55,52,44,69,75,50,38,64,57,56,54,51,51,50,50,52,51,52,52,50,51,53,54,54,64,71,67,55,78,83,85,86,83,88,86,86,88,82,87,84,78,73,97,59,98,45,72,67,63,50,51,53,50,47,56,50,49,54,51,50,52,56,50,61,73,32,57,70,46,42,42,52,50,31,63,75,70,64,49,100,64,59,41,69,64,61,77,74,106

pLDDT: mean 80.09, std 10.03, range [56.03, 93.31]

Radius of gyration: 28.51 Å; Cα contacts (8 Å, |Δi|>4): 25; chains: 1; bounding box: 50×26×78 Å